Protein AF-A0AAN9B9N4-F1 (afdb_monomer)

Nearest PDB structures (foldseek):
  8fq9-assembly1_A  TM=3.984E-01  e=6.971E+00  Salmonella enterica subsp. enterica serovar Typhimurium

Sequence (124 aa):
MEIKIHFNVAMVIAVVLAEAVSMLWYAHNSPWGHRIGERYLLSALICDAGLVVMIKFIIENHWSLRTWKDALLLSVWVALLYFCLEGPHSIHNANSFSSFFFHALHKLSAAFVMCWALFYFKDY

Radius of gyration: 15.13 Å; Cα contacts (8 Å, |Δi|>4): 118; chains: 1; bounding box: 30×28×45 Å

Solvent-accessible surface area (backbone atoms only — not comparable to full-atom values): 6858 Å² total; per-residue (Å²): 136,84,88,80,82,76,90,52,55,19,57,57,52,12,38,54,46,25,49,54,48,54,53,69,60,51,32,85,82,32,88,86,40,64,48,79,84,76,53,65,61,69,61,51,54,51,51,41,47,53,49,49,53,53,51,50,52,41,33,78,76,75,50,73,71,86,48,7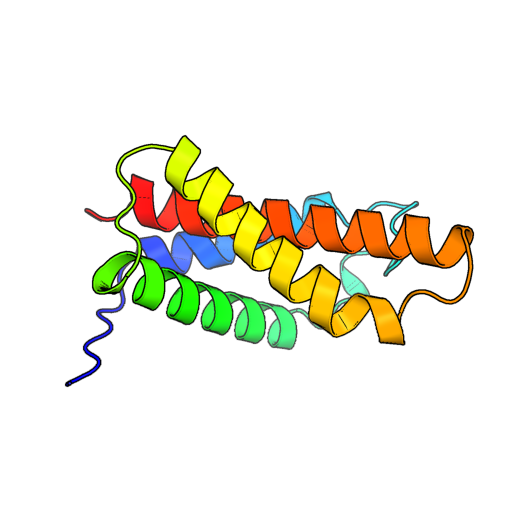3,64,48,22,44,52,52,13,47,53,54,20,48,52,51,42,68,71,45,40,80,80,59,47,86,49,73,70,39,38,54,46,50,50,54,52,34,52,50,44,23,54,29,41,25,44,26,40,44,30,46,61,74,32,63,90,90

pLDDT: mean 86.94, std 12.89, range [46.28, 97.69]

Mean predicted aligned error: 5.41 Å

Secondary structure (DSSP, 8-state):
--------HHHHHHHHHHHHHHHHH--TT-TT-SSGGGS-HHHHHHHHHHHHHHHHHHHHHT----SHHHHHHHHHHHHHHHHHHHHHHH-SSHHHHHHHHHHHHHHHHHHHHHHHHHHHTTT-

Foldseek 3Di:
DDPDDDDDPLLVQLLVVLVVLLQVQQDCPQPPHNDPVVDPVVVSSVVSSVLLSVLLSCCVPPQPDPDLVSLLVVLLVQLVVVCVVCVVVQDDDPVSVVNVVSVSVSSSSSSSSSSVSCVPVVVD

Structure (mmCIF, N/CA/C/O backbone):
data_AF-A0AAN9B9N4-F1
#
_entry.id   AF-A0AAN9B9N4-F1
#
loop_
_atom_site.group_PDB
_atom_site.id
_atom_site.type_symbol
_atom_site.label_atom_id
_atom_site.label_alt_id
_atom_site.label_comp_id
_atom_site.label_asym_id
_atom_site.label_entity_id
_atom_site.label_seq_id
_atom_site.pdbx_PDB_ins_code
_atom_site.Cartn_x
_atom_site.Cartn_y
_atom_site.Cartn_z
_atom_site.occupancy
_atom_site.B_iso_or_equiv
_atom_site.auth_seq_id
_atom_site.auth_comp_id
_atom_site.auth_asym_id
_atom_site.auth_atom_id
_atom_site.pdbx_PDB_model_num
ATOM 1 N N . MET A 1 1 ? 9.598 0.377 24.805 1.00 46.28 1 MET A N 1
ATOM 2 C CA . MET A 1 1 ? 8.315 0.445 24.079 1.00 46.28 1 MET A CA 1
ATOM 3 C C . MET A 1 1 ? 7.971 -0.982 23.676 1.00 46.28 1 MET A C 1
ATOM 5 O O . MET A 1 1 ? 8.683 -1.542 22.856 1.00 46.28 1 MET A O 1
ATOM 9 N N . GLU A 1 2 ? 7.010 -1.623 24.345 1.00 47.81 2 GLU A N 1
ATOM 10 C CA . GLU A 1 2 ? 6.562 -2.977 23.974 1.00 47.81 2 GLU A CA 1
ATOM 11 C C . GLU A 1 2 ? 5.633 -2.874 22.759 1.00 47.81 2 GLU A C 1
ATOM 13 O O . GLU A 1 2 ? 4.617 -2.186 22.824 1.00 47.81 2 GLU A O 1
ATOM 18 N N . ILE A 1 3 ? 5.975 -3.537 21.652 1.00 54.25 3 ILE A N 1
ATOM 19 C CA . ILE A 1 3 ? 5.108 -3.621 20.470 1.00 54.25 3 ILE A CA 1
ATOM 20 C C . ILE A 1 3 ? 4.068 -4.717 20.739 1.00 54.25 3 ILE A C 1
ATOM 22 O O . ILE A 1 3 ? 4.362 -5.902 20.598 1.00 54.25 3 ILE A O 1
ATOM 26 N N . LYS A 1 4 ? 2.858 -4.334 21.162 1.00 59.00 4 LYS A N 1
ATOM 27 C CA . LYS A 1 4 ? 1.723 -5.255 21.353 1.00 59.00 4 LYS A CA 1
ATOM 28 C C . LYS A 1 4 ? 0.766 -5.145 20.172 1.00 59.00 4 LYS A C 1
ATOM 30 O O . LYS A 1 4 ? -0.176 -4.365 20.207 1.00 59.00 4 LYS A O 1
ATOM 35 N N . ILE A 1 5 ? 1.015 -5.923 19.120 1.00 62.38 5 ILE A N 1
ATOM 36 C CA . ILE A 1 5 ? 0.092 -6.026 17.983 1.00 62.38 5 ILE A CA 1
ATOM 37 C C . ILE A 1 5 ? -0.936 -7.109 18.314 1.00 62.38 5 ILE A C 1
ATOM 39 O O . ILE A 1 5 ? -0.625 -8.299 18.297 1.00 62.38 5 ILE A O 1
ATOM 43 N N . HIS A 1 6 ? -2.165 -6.704 18.626 1.00 73.06 6 HIS A N 1
ATOM 44 C CA . HIS A 1 6 ? -3.269 -7.644 18.809 1.00 73.06 6 HIS A CA 1
ATOM 45 C C . HIS A 1 6 ? -3.798 -8.077 17.444 1.00 73.06 6 HIS A C 1
ATOM 47 O O . HIS A 1 6 ? -4.190 -7.239 16.639 1.00 73.06 6 HIS A O 1
ATOM 53 N N . PHE A 1 7 ? -3.822 -9.375 17.161 1.00 76.50 7 PHE A N 1
ATOM 54 C CA . PHE A 1 7 ? -4.411 -9.873 15.921 1.00 76.50 7 PHE A CA 1
ATOM 55 C C . PHE A 1 7 ? -5.943 -9.788 16.014 1.00 76.50 7 PHE A C 1
ATOM 57 O O . PHE A 1 7 ? -6.514 -10.283 16.983 1.00 76.50 7 PHE A O 1
ATOM 64 N N . ASN A 1 8 ? -6.609 -9.147 15.047 1.00 85.75 8 ASN A N 1
ATOM 65 C CA . ASN A 1 8 ? -8.075 -9.035 15.008 1.00 85.75 8 ASN A CA 1
ATOM 66 C C . ASN A 1 8 ? -8.640 -9.348 13.616 1.00 85.75 8 ASN A C 1
ATOM 68 O O . ASN A 1 8 ? -7.901 -9.409 12.629 1.00 85.75 8 ASN A O 1
ATOM 72 N N . VAL A 1 9 ? -9.960 -9.540 13.537 1.00 89.31 9 VAL A N 1
ATOM 73 C CA . VAL A 1 9 ? -10.661 -9.916 12.298 1.00 89.31 9 VAL A CA 1
ATOM 74 C C . VAL A 1 9 ? -10.460 -8.860 11.208 1.00 89.31 9 VAL A C 1
ATOM 76 O O . VAL A 1 9 ? -10.276 -9.211 10.040 1.00 89.31 9 VAL A O 1
ATOM 79 N N . ALA A 1 10 ? -10.370 -7.581 11.587 1.00 92.06 10 ALA A N 1
ATOM 80 C CA . ALA A 1 10 ? -10.063 -6.482 10.671 1.00 92.06 10 ALA A CA 1
ATOM 81 C C . ALA A 1 10 ? -8.784 -6.706 9.843 1.00 92.06 10 ALA A C 1
ATOM 83 O O . ALA A 1 10 ? -8.755 -6.361 8.664 1.00 92.06 10 ALA A O 1
ATOM 84 N N . MET A 1 11 ? -7.741 -7.311 10.425 1.00 94.12 11 MET A N 1
ATOM 85 C CA . MET A 1 11 ? -6.492 -7.596 9.705 1.00 94.12 11 MET A CA 1
ATOM 86 C C . MET A 1 11 ? -6.690 -8.653 8.618 1.00 94.12 11 MET A C 1
ATOM 88 O O . MET A 1 11 ? -6.162 -8.507 7.519 1.00 94.12 11 MET A O 1
ATOM 92 N N . VAL A 1 12 ? -7.478 -9.693 8.897 1.00 93.81 12 VAL A N 1
ATOM 93 C CA . VAL A 1 12 ? -7.789 -10.738 7.911 1.00 93.81 12 VAL A CA 1
ATOM 94 C C . VAL A 1 12 ? -8.608 -10.148 6.765 1.00 93.81 12 VAL A C 1
ATOM 96 O O . VAL A 1 12 ? -8.285 -10.368 5.599 1.00 93.81 12 VAL A O 1
ATOM 99 N N . ILE A 1 13 ? -9.620 -9.337 7.089 1.00 94.00 13 ILE A N 1
ATOM 100 C CA . ILE A 1 13 ? -10.438 -8.639 6.088 1.00 94.00 13 ILE A CA 1
ATOM 101 C C . ILE A 1 13 ? -9.569 -7.701 5.240 1.00 94.00 13 ILE A C 1
ATOM 103 O O . ILE A 1 13 ? -9.721 -7.672 4.021 1.00 94.00 13 ILE A O 1
ATOM 107 N N . ALA A 1 14 ? -8.630 -6.975 5.855 1.00 95.81 14 ALA A N 1
ATOM 108 C CA . ALA A 1 14 ? -7.717 -6.082 5.147 1.00 95.81 14 ALA A CA 1
ATOM 109 C C . ALA A 1 14 ? -6.865 -6.824 4.105 1.00 95.81 14 ALA A C 1
ATOM 111 O O . ALA A 1 14 ? -6.762 -6.353 2.973 1.00 95.81 14 ALA A O 1
ATOM 112 N N . VAL A 1 15 ? -6.313 -7.995 4.453 1.00 95.50 15 VAL A N 1
ATOM 113 C CA . VAL A 1 15 ? -5.554 -8.836 3.508 1.00 95.50 15 VAL A CA 1
ATOM 114 C C . VAL A 1 15 ? -6.454 -9.314 2.368 1.00 95.50 15 VAL A C 1
ATOM 116 O O . VAL A 1 15 ? -6.106 -9.157 1.202 1.00 95.50 15 VAL A O 1
ATOM 119 N N . VAL A 1 16 ? -7.647 -9.833 2.674 1.00 94.06 16 VAL A N 1
ATOM 120 C CA . VAL A 1 16 ? -8.584 -10.318 1.643 1.00 94.06 16 VAL A CA 1
ATOM 121 C C . VAL A 1 16 ? -9.004 -9.198 0.684 1.00 94.06 16 VAL A C 1
ATOM 123 O O . VAL A 1 16 ? -9.072 -9.416 -0.525 1.00 94.06 16 VAL A O 1
ATOM 126 N N . LEU A 1 17 ? -9.266 -7.992 1.195 1.00 94.62 17 LEU A N 1
ATOM 127 C CA . LEU A 1 17 ? -9.644 -6.847 0.365 1.00 94.62 17 LEU A CA 1
ATOM 128 C C . LEU A 1 17 ? -8.483 -6.338 -0.491 1.00 94.62 17 LEU A C 1
ATOM 130 O O . LEU A 1 17 ? -8.698 -6.022 -1.661 1.00 94.62 17 LEU A O 1
ATOM 134 N N . ALA A 1 18 ? -7.268 -6.276 0.057 1.00 94.19 18 ALA A N 1
ATOM 135 C CA . ALA A 1 18 ? -6.077 -5.918 -0.710 1.00 94.19 18 ALA A CA 1
ATOM 136 C C . ALA A 1 18 ? -5.851 -6.875 -1.881 1.00 94.19 18 ALA A C 1
ATOM 138 O O . ALA A 1 18 ? -5.530 -6.447 -2.994 1.00 94.19 18 ALA A O 1
ATOM 139 N N . GLU A 1 19 ? -6.111 -8.157 -1.652 1.00 92.12 19 GLU A N 1
ATOM 140 C CA . GLU A 1 19 ? -6.016 -9.178 -2.677 1.00 92.12 19 GLU A CA 1
ATOM 141 C C . GLU A 1 19 ? -7.109 -9.065 -3.732 1.00 92.12 19 GLU A C 1
ATOM 143 O O . GLU A 1 19 ? -6.817 -9.095 -4.929 1.00 92.12 19 GLU A O 1
ATOM 148 N N . ALA A 1 20 ? -8.358 -8.861 -3.308 1.00 90.62 20 ALA A N 1
ATOM 149 C CA . ALA A 1 20 ? -9.474 -8.635 -4.219 1.00 90.62 20 ALA A CA 1
ATOM 150 C C . ALA A 1 20 ? -9.217 -7.418 -5.121 1.00 90.62 20 ALA A C 1
ATOM 152 O O . ALA A 1 20 ? -9.366 -7.512 -6.339 1.00 90.62 20 ALA A O 1
ATOM 153 N N . VAL A 1 21 ? -8.753 -6.301 -4.548 1.00 91.38 21 VAL A N 1
ATOM 154 C CA . VAL A 1 21 ? -8.331 -5.128 -5.323 1.00 91.38 21 VAL A CA 1
ATOM 155 C C . VAL A 1 21 ? -7.198 -5.506 -6.260 1.00 91.38 21 VAL A C 1
ATOM 157 O O . VAL A 1 21 ? -7.292 -5.243 -7.453 1.00 91.38 21 VAL A O 1
ATOM 160 N N . SER A 1 22 ? -6.158 -6.175 -5.769 1.00 89.00 22 SER A N 1
ATOM 161 C CA . SER A 1 22 ? -5.028 -6.573 -6.605 1.00 89.00 22 SER A CA 1
ATOM 162 C C . SER A 1 22 ? -5.458 -7.400 -7.811 1.00 89.00 22 SER A C 1
ATOM 164 O O . SER A 1 22 ? -4.958 -7.140 -8.900 1.00 89.00 22 SER A O 1
ATOM 166 N N . MET A 1 23 ? -6.422 -8.312 -7.660 1.00 83.81 23 MET A N 1
ATOM 167 C CA . MET A 1 23 ? -7.000 -9.077 -8.771 1.00 83.81 23 MET A CA 1
ATOM 168 C C . MET A 1 23 ? -7.733 -8.195 -9.790 1.00 83.81 23 MET A C 1
ATOM 170 O O . MET A 1 23 ? -7.596 -8.444 -10.982 1.00 83.81 23 MET A O 1
ATOM 174 N N . LEU A 1 24 ? -8.454 -7.152 -9.358 1.00 84.38 24 LEU A N 1
ATOM 175 C CA . LEU A 1 24 ? -9.138 -6.216 -10.269 1.00 84.38 24 LEU A CA 1
ATOM 176 C C . LEU A 1 24 ? -8.166 -5.423 -11.148 1.00 84.38 24 LEU A C 1
ATOM 178 O O . LEU A 1 24 ? -8.519 -5.022 -12.254 1.00 84.38 24 LEU A O 1
ATOM 182 N N . TRP A 1 25 ? -6.948 -5.196 -10.658 1.00 82.94 25 TRP A N 1
ATOM 183 C CA . TRP A 1 25 ? -5.907 -4.523 -11.426 1.00 82.94 25 TRP A CA 1
ATOM 184 C C . TRP A 1 25 ? -5.192 -5.446 -12.422 1.00 82.94 25 TRP A C 1
ATOM 186 O O . TRP A 1 25 ? -4.536 -4.934 -13.327 1.00 82.94 25 TRP A O 1
ATOM 196 N N . TYR A 1 26 ? -5.320 -6.775 -12.298 1.00 71.56 26 TYR A N 1
ATOM 197 C CA . TYR A 1 26 ? -4.869 -7.704 -13.338 1.00 71.56 26 TYR A CA 1
ATOM 198 C C . TYR A 1 26 ? -5.886 -7.705 -14.482 1.00 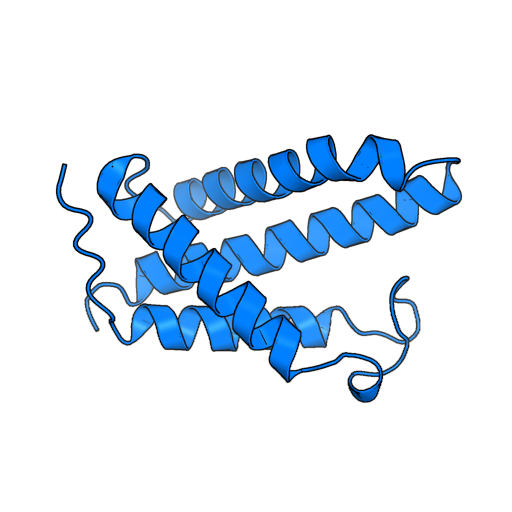71.56 26 TYR A C 1
ATOM 200 O O . TYR A 1 26 ? -6.944 -8.329 -14.406 1.00 71.56 26 TYR A O 1
ATOM 208 N N . ALA A 1 27 ? -5.546 -7.012 -15.561 1.00 63.41 27 ALA A N 1
ATOM 209 C CA . ALA A 1 27 ? -6.337 -6.943 -16.781 1.00 63.41 27 ALA A CA 1
ATOM 210 C C . ALA A 1 27 ? -5.451 -7.265 -17.988 1.00 63.41 27 ALA A C 1
ATOM 212 O O . ALA A 1 27 ? -4.229 -7.265 -17.900 1.00 63.41 27 ALA A O 1
ATOM 213 N N . HIS A 1 28 ? -6.046 -7.492 -19.158 1.00 53.00 28 HIS A N 1
ATOM 214 C CA . HIS A 1 28 ? -5.271 -7.797 -20.368 1.00 53.00 28 HIS A CA 1
ATOM 215 C C . HIS A 1 28 ? -4.223 -6.718 -20.719 1.00 53.00 28 HIS A C 1
ATOM 217 O O . HIS A 1 28 ? -3.243 -7.019 -21.386 1.00 53.00 28 HIS A O 1
ATOM 223 N N . ASN A 1 29 ? -4.410 -5.489 -20.225 1.00 58.59 29 ASN A N 1
ATOM 224 C CA . ASN A 1 29 ? -3.508 -4.356 -20.426 1.00 58.59 29 ASN A CA 1
ATOM 225 C C . ASN A 1 29 ? -2.655 -4.018 -19.187 1.00 58.59 29 ASN A C 1
ATOM 227 O O . ASN A 1 29 ? -2.044 -2.948 -19.164 1.00 58.59 29 ASN A O 1
ATOM 231 N N . SER A 1 30 ? -2.639 -4.845 -18.130 1.00 60.34 30 SER A N 1
ATOM 232 C CA . SER A 1 30 ? -1.811 -4.530 -16.961 1.00 60.34 30 SER A CA 1
ATOM 233 C C . SER A 1 30 ? -0.321 -4.729 -17.267 1.00 60.34 30 SER A C 1
ATOM 235 O O . SER A 1 30 ? 0.059 -5.772 -17.801 1.00 60.34 30 SER A O 1
ATOM 237 N N . PRO A 1 31 ? 0.547 -3.776 -16.883 1.00 61.31 31 PRO A N 1
ATOM 238 C CA . PRO A 1 31 ? 1.976 -3.836 -17.194 1.00 61.31 31 PRO A CA 1
ATOM 239 C C . PRO A 1 31 ? 2.751 -5.016 -16.581 1.00 61.31 31 PRO A C 1
ATOM 241 O O . PRO A 1 31 ? 3.903 -5.233 -16.942 1.00 61.31 31 PRO A O 1
ATOM 244 N N . TRP A 1 32 ? 2.157 -5.755 -15.639 1.00 66.81 32 TRP A N 1
ATOM 245 C CA . TRP A 1 32 ? 2.852 -6.708 -14.761 1.00 66.81 32 TRP A CA 1
ATOM 246 C C . TRP A 1 32 ? 2.265 -8.124 -14.755 1.00 66.81 32 TRP A C 1
ATOM 248 O O . TRP A 1 32 ? 2.524 -8.904 -13.840 1.00 66.81 32 TRP A O 1
ATOM 258 N N . GLY A 1 33 ? 1.462 -8.456 -15.763 1.00 59.28 33 GLY A N 1
ATOM 259 C CA . 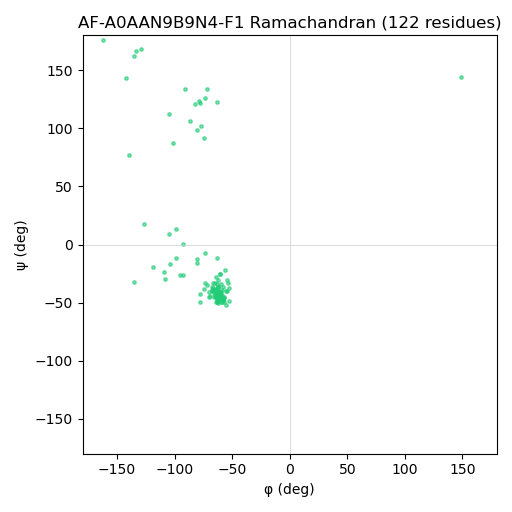GLY A 1 33 ? 0.902 -9.793 -15.945 1.00 59.28 33 GLY A CA 1
ATOM 260 C C . GLY A 1 33 ? -0.461 -9.727 -16.610 1.00 59.28 33 GLY A C 1
ATOM 261 O O . GLY A 1 33 ? -1.229 -8.803 -16.360 1.00 59.28 33 GLY A O 1
ATOM 262 N N . HIS A 1 34 ? -0.762 -10.695 -17.469 1.00 58.22 34 HIS A N 1
ATOM 263 C CA . HIS A 1 34 ? -2.009 -10.711 -18.249 1.00 58.22 34 HIS A CA 1
ATOM 264 C C . HIS A 1 34 ? -3.061 -11.629 -17.615 1.00 58.22 34 HIS A C 1
ATOM 266 O O . HIS A 1 34 ? -4.222 -11.634 -18.033 1.00 58.22 34 HIS A O 1
ATOM 272 N N . ARG A 1 35 ? -2.654 -12.449 -16.633 1.00 59.31 35 ARG A N 1
ATOM 273 C CA . ARG A 1 35 ? -3.496 -13.451 -15.970 1.00 59.31 35 ARG A CA 1
ATOM 274 C C . ARG A 1 35 ? -3.167 -13.535 -14.482 1.00 59.31 35 ARG A C 1
ATOM 276 O O . ARG A 1 35 ? -2.004 -13.529 -14.097 1.00 59.31 35 ARG A O 1
ATOM 283 N N . ILE A 1 36 ? -4.197 -13.741 -13.660 1.00 57.22 36 ILE A N 1
ATOM 284 C CA . ILE A 1 36 ? -4.084 -13.938 -12.201 1.00 57.22 36 ILE A CA 1
ATOM 285 C C . ILE A 1 36 ? -3.097 -15.072 -11.848 1.00 57.22 36 ILE A C 1
ATOM 287 O O . ILE A 1 36 ? -2.388 -14.987 -10.850 1.00 57.22 3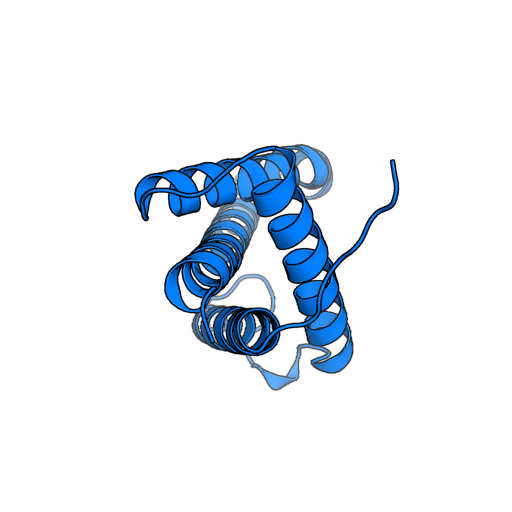6 ILE A O 1
ATOM 291 N N . GLY A 1 37 ? -3.010 -16.110 -12.690 1.00 55.66 37 GLY A N 1
ATOM 292 C CA . GLY A 1 37 ? -2.139 -17.275 -12.482 1.00 55.66 37 GLY A CA 1
ATOM 293 C C . GLY A 1 37 ? -0.639 -17.041 -12.699 1.00 55.66 37 GLY A C 1
ATOM 294 O O . GLY A 1 37 ? 0.147 -17.931 -12.397 1.00 55.66 37 GLY A O 1
ATOM 295 N N . GLU A 1 38 ? -0.226 -15.875 -13.202 1.00 62.34 38 GLU A N 1
ATOM 296 C CA . GLU A 1 38 ? 1.199 -15.519 -13.332 1.00 62.34 38 GLU A CA 1
ATOM 297 C C . GLU A 1 38 ? 1.786 -15.017 -12.004 1.00 62.34 38 GLU A C 1
ATOM 299 O O . GLU A 1 38 ? 3.004 -14.926 -11.847 1.00 62.34 38 GLU A O 1
ATOM 304 N N . ARG A 1 39 ? 0.928 -14.720 -11.019 1.00 70.38 39 ARG A N 1
ATOM 305 C CA . ARG A 1 39 ? 1.344 -14.229 -9.709 1.00 70.38 39 ARG A CA 1
ATOM 306 C C . ARG A 1 39 ? 1.560 -15.382 -8.735 1.00 70.38 39 ARG A C 1
ATOM 308 O O . ARG A 1 39 ? 0.698 -16.241 -8.558 1.00 70.38 39 ARG A O 1
ATOM 315 N N . TYR A 1 40 ? 2.671 -15.343 -8.004 1.00 79.00 40 TYR A N 1
ATOM 316 C CA . TYR A 1 40 ? 2.895 -16.258 -6.888 1.00 79.00 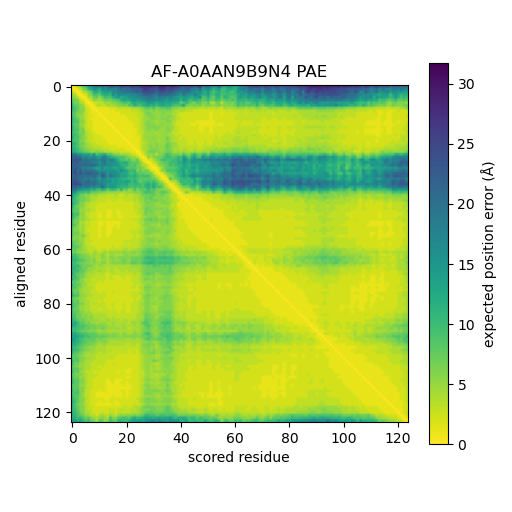40 TYR A CA 1
ATOM 317 C C . TYR A 1 40 ? 2.021 -15.837 -5.693 1.00 79.00 40 TYR A C 1
ATOM 319 O O . TYR A 1 40 ? 2.391 -14.981 -4.891 1.00 79.00 40 TYR A O 1
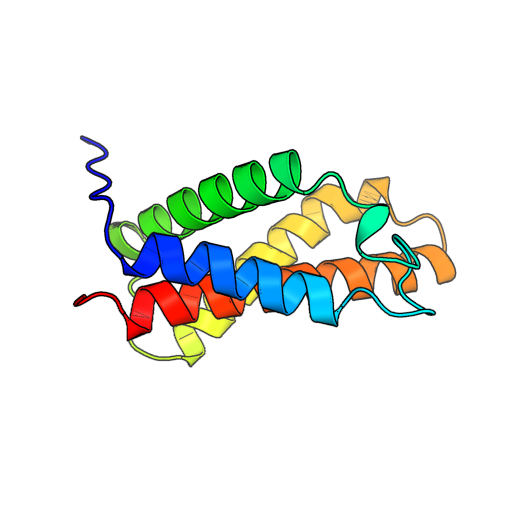ATOM 327 N N . LEU A 1 41 ? 0.808 -16.394 -5.611 1.00 82.44 41 LEU A N 1
ATOM 328 C CA . LEU A 1 41 ? -0.223 -15.985 -4.646 1.00 82.44 41 LEU A CA 1
ATOM 329 C C . LEU A 1 41 ? 0.279 -16.014 -3.196 1.00 82.44 41 LEU A C 1
ATOM 331 O O . LEU A 1 41 ? 0.002 -15.092 -2.437 1.00 82.44 41 LEU A O 1
ATOM 335 N N . LEU A 1 42 ? 1.064 -17.032 -2.832 1.00 85.94 42 LEU A N 1
ATOM 336 C CA . LEU A 1 42 ? 1.568 -17.192 -1.471 1.00 85.94 42 LEU A CA 1
ATOM 337 C C . LEU A 1 42 ? 2.495 -16.047 -1.042 1.00 85.94 42 LEU A C 1
ATOM 339 O O . LEU A 1 42 ? 2.359 -15.549 0.071 1.00 85.94 42 LEU A O 1
ATOM 343 N N . SER A 1 43 ? 3.425 -15.615 -1.901 1.00 88.12 43 SER A N 1
ATOM 344 C CA . SER A 1 43 ? 4.339 -14.523 -1.537 1.00 88.12 43 SER A CA 1
ATOM 345 C C . SER A 1 43 ? 3.588 -13.207 -1.396 1.00 88.12 43 SER A C 1
ATOM 347 O O . SER A 1 43 ? 3.841 -12.455 -0.464 1.00 88.12 43 SER A O 1
ATOM 349 N N . ALA A 1 44 ? 2.621 -12.962 -2.274 1.00 88.06 44 ALA A N 1
ATOM 350 C CA . ALA A 1 44 ? 1.798 -11.769 -2.204 1.00 88.06 44 ALA A CA 1
ATOM 351 C C . ALA A 1 44 ? 0.920 -11.728 -0.941 1.00 88.06 44 ALA A C 1
ATOM 353 O O . ALA A 1 44 ? 0.926 -10.705 -0.266 1.00 88.06 44 ALA A O 1
ATOM 354 N N . LEU A 1 45 ? 0.315 -12.850 -0.529 1.00 90.12 45 LEU A N 1
ATOM 355 C CA . LEU A 1 45 ? -0.409 -12.932 0.747 1.00 90.12 45 LEU A CA 1
ATOM 356 C C . LEU A 1 45 ? 0.493 -12.624 1.951 1.00 90.12 45 LEU A C 1
ATOM 358 O O . LEU A 1 45 ? 0.076 -11.935 2.881 1.00 90.12 45 LEU A O 1
ATOM 362 N N . ILE A 1 46 ? 1.736 -13.119 1.939 1.00 92.69 46 ILE A N 1
ATOM 363 C CA . ILE A 1 46 ? 2.722 -12.835 2.994 1.00 92.69 46 ILE A CA 1
ATOM 364 C C . ILE A 1 46 ? 3.084 -11.344 3.005 1.00 92.69 46 ILE A C 1
ATOM 366 O O . ILE A 1 46 ? 3.131 -10.732 4.074 1.00 92.69 46 ILE A O 1
ATOM 370 N N . CYS A 1 47 ? 3.316 -10.746 1.833 1.00 93.94 47 CYS A N 1
ATOM 371 C CA . CYS A 1 47 ? 3.607 -9.320 1.707 1.00 93.94 47 CYS A CA 1
ATOM 372 C C . CYS A 1 47 ? 2.430 -8.448 2.169 1.00 93.94 47 CYS A C 1
ATOM 374 O O . CYS A 1 47 ? 2.649 -7.494 2.915 1.00 93.94 47 CYS A O 1
ATOM 376 N N . ASP A 1 48 ? 1.199 -8.797 1.791 1.00 94.12 48 ASP A N 1
ATOM 377 C CA . ASP A 1 48 ? -0.012 -8.082 2.195 1.00 94.12 48 ASP A CA 1
ATOM 378 C C . ASP A 1 48 ? -0.226 -8.179 3.708 1.00 94.12 48 ASP A C 1
ATOM 380 O O . ASP A 1 48 ? -0.473 -7.164 4.360 1.00 94.12 48 ASP A O 1
ATOM 384 N N . ALA A 1 49 ? -0.041 -9.362 4.302 1.00 94.19 49 ALA A N 1
ATOM 385 C CA . ALA A 1 49 ? -0.103 -9.533 5.753 1.00 94.19 49 ALA A CA 1
ATOM 386 C C . ALA A 1 49 ? 0.955 -8.685 6.479 1.00 94.19 49 ALA A C 1
ATOM 388 O O . ALA A 1 49 ? 0.639 -8.006 7.460 1.00 94.19 49 ALA A O 1
ATOM 389 N N . GLY A 1 50 ? 2.196 -8.673 5.980 1.00 95.12 50 GLY A N 1
ATOM 390 C CA . GLY A 1 50 ? 3.263 -7.828 6.517 1.00 95.12 50 GLY A CA 1
ATOM 391 C C . GLY A 1 50 ? 2.923 -6.338 6.435 1.00 95.12 50 GLY A C 1
ATOM 392 O O . GLY A 1 50 ? 3.098 -5.607 7.413 1.00 95.12 50 GLY A O 1
ATOM 393 N N . LEU A 1 51 ? 2.373 -5.888 5.305 1.00 95.69 51 LEU A N 1
ATOM 394 C CA . LEU A 1 51 ? 1.960 -4.499 5.119 1.00 95.69 51 LEU A CA 1
ATOM 395 C C . LEU A 1 51 ? 0.795 -4.114 6.039 1.00 95.69 51 LEU A C 1
ATOM 397 O O . LEU A 1 51 ? 0.848 -3.053 6.659 1.00 95.69 51 LEU A O 1
ATOM 401 N N . VAL A 1 52 ? -0.207 -4.981 6.205 1.00 96.56 52 VAL A N 1
ATOM 402 C CA . VAL A 1 52 ? -1.321 -4.768 7.144 1.00 96.56 52 VAL A CA 1
ATOM 403 C C . VAL A 1 52 ? -0.814 -4.615 8.577 1.00 96.56 52 VAL A C 1
ATOM 405 O O . VAL A 1 52 ? -1.260 -3.711 9.284 1.00 96.56 52 VAL A O 1
ATOM 408 N N . VAL A 1 53 ? 0.143 -5.446 9.002 1.00 95.25 53 VAL A N 1
ATOM 409 C CA . VAL A 1 53 ? 0.768 -5.333 10.329 1.00 95.25 53 VAL A CA 1
ATOM 410 C C . VAL A 1 53 ? 1.472 -3.982 10.497 1.00 95.25 53 VAL A C 1
ATOM 412 O O . VAL A 1 53 ? 1.270 -3.314 11.513 1.00 95.25 53 VAL A O 1
ATOM 415 N N . MET A 1 54 ? 2.250 -3.546 9.501 1.00 94.94 54 MET A N 1
ATOM 416 C CA . MET A 1 54 ? 2.934 -2.246 9.538 1.00 94.94 54 MET A CA 1
ATOM 417 C C . MET A 1 54 ? 1.947 -1.073 9.569 1.00 94.94 54 MET A C 1
ATOM 419 O O . MET A 1 54 ? 2.098 -0.163 10.383 1.00 94.94 54 MET A O 1
ATOM 423 N N . ILE A 1 55 ? 0.913 -1.104 8.725 1.00 95.06 55 ILE A N 1
ATOM 424 C CA . ILE A 1 55 ? -0.126 -0.068 8.681 1.00 95.06 55 ILE A CA 1
ATOM 425 C C . ILE A 1 55 ? -0.867 -0.006 10.016 1.00 95.06 55 ILE A C 1
ATOM 427 O O . ILE A 1 55 ? -1.039 1.081 10.562 1.00 95.06 55 ILE A O 1
ATOM 431 N N . LYS A 1 56 ? -1.256 -1.155 10.580 1.00 93.69 56 LYS A N 1
ATOM 432 C CA . LYS A 1 56 ? -1.913 -1.214 11.890 1.00 93.69 56 LYS A CA 1
ATOM 433 C C . LYS A 1 56 ? -1.045 -0.589 12.979 1.00 93.69 56 LYS A C 1
ATOM 435 O O . LYS A 1 56 ? -1.525 0.266 13.718 1.00 93.69 56 LYS A O 1
ATOM 440 N N . PHE A 1 57 ? 0.237 -0.948 13.021 1.00 93.19 57 PHE A N 1
ATOM 441 C CA . PHE A 1 57 ? 1.183 -0.358 13.964 1.00 93.19 57 PHE A CA 1
ATOM 442 C C . PHE A 1 57 ? 1.254 1.171 13.825 1.00 93.19 57 PHE A C 1
ATOM 444 O O . PHE A 1 57 ? 1.192 1.880 14.831 1.00 93.19 57 PHE A O 1
ATOM 451 N N . ILE A 1 58 ? 1.328 1.691 12.594 1.00 93.94 58 ILE A N 1
ATOM 452 C CA . ILE A 1 58 ? 1.330 3.137 12.335 1.00 93.94 58 ILE A CA 1
ATOM 453 C C . ILE A 1 58 ? 0.027 3.775 12.823 1.00 93.94 58 ILE A C 1
ATOM 455 O O . ILE A 1 58 ? 0.080 4.800 13.499 1.00 93.94 58 ILE A O 1
ATOM 459 N N . ILE A 1 59 ? -1.128 3.176 12.529 1.00 93.75 59 ILE A N 1
ATOM 460 C CA . ILE A 1 59 ? -2.436 3.714 12.923 1.00 93.75 59 ILE A CA 1
ATOM 461 C C . ILE A 1 59 ? -2.567 3.809 14.446 1.00 93.75 59 ILE A C 1
ATOM 463 O O . ILE A 1 59 ? -3.039 4.819 14.968 1.00 93.75 59 ILE A O 1
ATOM 467 N N . GLU A 1 60 ? -2.135 2.769 15.158 1.00 90.81 60 GLU A N 1
ATOM 468 C CA . GLU A 1 60 ? -2.267 2.679 16.614 1.00 90.81 60 GLU A CA 1
ATOM 469 C C . GLU A 1 60 ? -1.284 3.594 17.359 1.00 90.81 60 GLU A C 1
ATOM 471 O O . GLU A 1 60 ? -1.628 4.117 18.417 1.00 90.81 60 GLU A O 1
ATOM 476 N N . ASN A 1 61 ? -0.081 3.818 16.814 1.00 91.44 61 ASN A N 1
ATOM 477 C CA . ASN A 1 61 ? 0.999 4.503 17.538 1.00 91.44 61 ASN A CA 1
ATOM 478 C C . ASN A 1 61 ? 1.312 5.915 17.024 1.00 91.44 61 ASN A C 1
ATOM 480 O O . ASN A 1 61 ? 1.866 6.724 17.769 1.00 91.44 61 ASN A O 1
ATOM 484 N N . HIS A 1 62 ? 0.997 6.221 15.763 1.00 92.12 62 HIS A N 1
ATOM 485 C CA . HIS A 1 62 ? 1.495 7.429 15.094 1.00 92.12 62 HIS A CA 1
ATOM 486 C C . HIS A 1 62 ? 0.430 8.198 14.303 1.00 92.12 62 HIS A C 1
ATOM 488 O O . HIS A 1 62 ? 0.508 9.422 14.233 1.00 92.12 62 HIS A O 1
ATOM 494 N N . TRP A 1 63 ? -0.562 7.519 13.719 1.00 91.12 63 TRP A N 1
ATOM 495 C CA . TRP A 1 63 ? -1.531 8.130 12.805 1.00 91.12 63 TRP A CA 1
ATOM 496 C C . TRP A 1 63 ? -2.954 7.607 13.033 1.00 91.12 63 TRP A C 1
ATOM 498 O O . TRP A 1 63 ? -3.483 6.800 12.269 1.00 91.12 63 TRP A O 1
ATOM 508 N N . SER A 1 64 ? -3.606 8.094 14.089 1.00 90.88 64 SER A N 1
ATOM 509 C CA . SER A 1 64 ? -4.978 7.688 14.409 1.00 90.88 64 SER A CA 1
ATOM 510 C C . SER A 1 64 ? -5.957 8.090 13.300 1.00 90.88 64 SER A C 1
ATOM 512 O O . SER A 1 64 ? -6.089 9.268 12.962 1.00 90.88 64 SER A O 1
ATOM 514 N N . LEU A 1 65 ? -6.670 7.106 12.750 1.00 91.00 65 LEU A N 1
ATOM 515 C CA . LEU A 1 65 ? -7.683 7.320 11.720 1.00 91.00 65 LEU A CA 1
ATOM 516 C C . LEU A 1 65 ? -9.010 7.735 12.359 1.00 91.00 65 LEU A C 1
ATOM 518 O O . LEU A 1 65 ? -9.587 6.986 13.149 1.00 91.00 65 LEU A O 1
ATOM 522 N N . ARG A 1 66 ? -9.518 8.918 11.997 1.00 89.94 66 ARG A N 1
ATOM 523 C CA . ARG A 1 66 ? -10.838 9.407 12.438 1.00 89.94 66 ARG A CA 1
ATOM 524 C C . ARG A 1 66 ? -11.851 9.407 11.305 1.00 89.94 66 ARG A C 1
ATOM 526 O O . ARG A 1 66 ? -13.047 9.262 11.541 1.00 89.94 66 ARG A O 1
ATOM 533 N N . THR A 1 67 ? -11.373 9.586 10.080 1.00 91.44 67 THR A N 1
ATOM 534 C CA . THR A 1 67 ? -12.188 9.675 8.874 1.00 91.44 67 THR A CA 1
ATOM 535 C C . THR A 1 67 ? -11.586 8.846 7.744 1.00 91.44 67 THR A C 1
ATOM 537 O O . THR A 1 67 ? -10.395 8.537 7.729 1.00 91.44 67 THR A O 1
ATOM 540 N N . TRP A 1 68 ? -12.397 8.546 6.727 1.00 89.50 68 TRP A N 1
ATOM 541 C CA . TRP A 1 68 ? -11.910 7.907 5.500 1.00 89.50 68 TRP A CA 1
ATOM 542 C C . TRP A 1 68 ? -10.849 8.755 4.774 1.00 89.50 68 TRP A C 1
ATOM 544 O O . TRP A 1 68 ? -10.012 8.207 4.060 1.00 89.50 68 TRP A O 1
ATOM 554 N N . LYS A 1 69 ? -10.856 10.085 4.965 1.00 93.69 69 LYS A N 1
ATOM 555 C CA . LYS A 1 69 ? -9.851 10.992 4.394 1.00 93.69 69 LYS A CA 1
ATOM 556 C C . LYS A 1 69 ? -8.478 10.762 5.013 1.00 93.69 69 LYS A C 1
ATOM 558 O O . LYS A 1 69 ? -7.487 10.818 4.295 1.00 93.69 69 LYS A O 1
ATOM 563 N N . ASP A 1 70 ? -8.426 10.453 6.308 1.00 93.88 70 ASP A N 1
ATOM 564 C CA . ASP A 1 70 ? -7.172 10.120 6.990 1.00 93.88 70 ASP A CA 1
ATOM 565 C C . ASP A 1 70 ? -6.607 8.801 6.452 1.00 93.88 70 ASP A C 1
ATOM 567 O O . ASP A 1 70 ? -5.406 8.697 6.217 1.00 93.88 70 ASP A O 1
ATOM 571 N N . ALA A 1 71 ? -7.483 7.822 6.184 1.00 94.38 71 ALA A N 1
ATOM 572 C CA . ALA A 1 71 ? -7.102 6.551 5.568 1.00 94.38 71 ALA A CA 1
ATOM 573 C C . ALA A 1 71 ? -6.560 6.759 4.144 1.00 94.38 71 ALA A C 1
ATOM 575 O O . ALA A 1 71 ? -5.528 6.194 3.782 1.00 94.38 71 ALA A O 1
ATOM 576 N N . LEU A 1 72 ? -7.215 7.621 3.356 1.00 95.62 72 LEU A N 1
ATOM 577 C CA . LEU A 1 72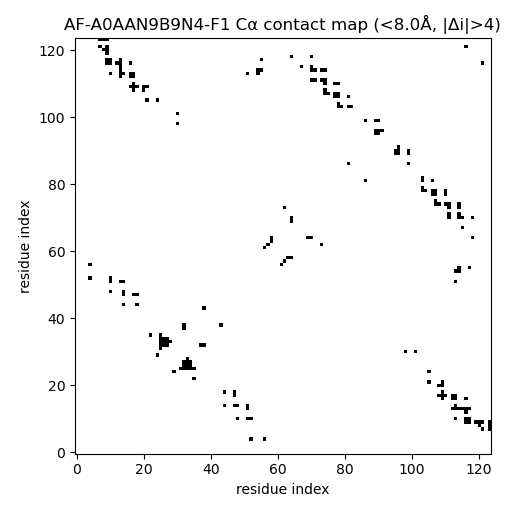 ? -6.728 8.016 2.035 1.00 95.62 72 LEU A CA 1
ATOM 578 C C . LEU A 1 72 ? -5.364 8.706 2.130 1.00 95.62 72 LEU A C 1
ATOM 580 O O . LEU A 1 72 ? -4.443 8.330 1.411 1.00 95.62 72 LEU A O 1
ATOM 584 N N . LEU A 1 73 ? -5.204 9.665 3.038 1.00 96.94 73 LEU A N 1
ATOM 585 C CA . LEU A 1 73 ? -3.954 10.401 3.197 1.00 96.94 73 LEU A CA 1
ATOM 586 C C . LEU A 1 73 ? -2.797 9.483 3.617 1.00 96.94 73 LEU A C 1
ATOM 588 O O . LEU A 1 73 ? -1.714 9.573 3.040 1.00 96.94 73 LEU A O 1
ATOM 592 N N . LEU A 1 74 ? -3.031 8.555 4.550 1.00 96.50 74 LEU A N 1
ATOM 593 C CA . LEU A 1 74 ? -2.034 7.552 4.926 1.00 96.50 74 LEU A CA 1
ATOM 594 C C . LEU A 1 74 ? -1.671 6.652 3.734 1.00 96.50 74 LEU A C 1
ATOM 596 O O . LEU A 1 74 ? -0.491 6.435 3.470 1.00 96.50 74 LEU A O 1
ATOM 600 N N . SER A 1 75 ? -2.659 6.188 2.963 1.00 97.00 75 SER A N 1
ATOM 601 C CA . SER A 1 75 ? -2.403 5.368 1.770 1.00 97.00 75 SER A CA 1
ATOM 602 C C . SER A 1 75 ? -1.622 6.111 0.678 1.00 97.00 75 SER A C 1
ATOM 604 O O . SER A 1 75 ? -0.769 5.511 0.025 1.00 97.00 75 SER A O 1
ATOM 606 N N . VAL A 1 76 ? -1.842 7.423 0.525 1.00 97.69 76 VAL A N 1
ATOM 607 C CA . VAL A 1 76 ? -1.054 8.284 -0.368 1.00 97.69 76 VAL A CA 1
ATOM 608 C C . VAL A 1 76 ? 0.394 8.346 0.103 1.00 97.69 76 VAL A C 1
ATOM 610 O O . VAL A 1 76 ? 1.290 8.164 -0.714 1.00 97.69 76 VAL A O 1
ATOM 613 N N . TRP A 1 77 ? 0.646 8.534 1.401 1.00 97.38 77 TRP A N 1
ATOM 614 C CA . TRP A 1 77 ? 2.011 8.528 1.938 1.00 97.38 77 TRP A CA 1
ATOM 615 C C . TRP A 1 77 ? 2.720 7.188 1.737 1.00 97.38 77 TRP A C 1
ATOM 617 O O . TRP A 1 77 ? 3.884 7.171 1.344 1.00 97.38 77 TRP A O 1
ATOM 627 N N . VAL A 1 78 ? 2.020 6.069 1.937 1.00 96.31 78 VAL A N 1
ATOM 628 C CA . VAL A 1 78 ? 2.563 4.726 1.674 1.00 96.31 78 VAL A CA 1
ATOM 629 C C . VAL A 1 78 ? 2.891 4.546 0.187 1.00 96.31 78 VAL A C 1
ATOM 631 O O . VAL A 1 78 ? 3.975 4.072 -0.155 1.00 96.31 78 VAL A O 1
ATOM 634 N N . ALA A 1 79 ? 1.996 4.967 -0.711 1.00 96.69 79 ALA A N 1
ATOM 635 C CA . ALA A 1 79 ? 2.228 4.893 -2.151 1.00 96.69 79 ALA A CA 1
ATOM 636 C C . ALA A 1 79 ? 3.367 5.816 -2.610 1.00 96.69 79 ALA A C 1
ATOM 638 O O . ALA A 1 79 ? 4.162 5.423 -3.460 1.00 96.69 79 ALA A O 1
ATOM 639 N N . LEU A 1 80 ? 3.487 7.011 -2.026 1.00 97.12 80 LEU A N 1
ATOM 640 C CA . LEU A 1 80 ? 4.596 7.932 -2.275 1.00 97.12 80 LEU A CA 1
ATOM 641 C C . LEU A 1 80 ? 5.924 7.362 -1.780 1.00 97.12 80 LEU A C 1
ATOM 643 O O . LEU A 1 80 ? 6.929 7.499 -2.470 1.00 97.12 80 LEU A O 1
ATOM 647 N N . LEU A 1 81 ? 5.941 6.684 -0.629 1.00 96.56 81 LEU A N 1
ATOM 648 C CA . LEU A 1 81 ? 7.140 6.005 -0.142 1.00 96.56 81 LEU A CA 1
ATOM 649 C C . LEU A 1 81 ? 7.603 4.935 -1.139 1.00 96.56 81 LEU A C 1
ATOM 651 O O . LEU A 1 81 ? 8.776 4.915 -1.506 1.00 96.56 81 LEU A O 1
ATOM 655 N N . TYR A 1 82 ? 6.680 4.105 -1.634 1.00 95.38 82 TYR A N 1
ATOM 656 C CA . TYR A 1 82 ? 6.969 3.161 -2.719 1.00 95.38 82 TYR A CA 1
ATOM 657 C C . TYR A 1 82 ? 7.479 3.881 -3.976 1.00 95.38 82 TYR A C 1
ATOM 659 O O . TYR A 1 82 ? 8.503 3.493 -4.532 1.00 95.38 82 TYR A O 1
ATOM 667 N N . PHE A 1 83 ? 6.809 4.962 -4.385 1.00 95.81 83 PHE A N 1
ATOM 668 C CA . PHE A 1 83 ? 7.180 5.747 -5.560 1.00 95.81 83 PHE A CA 1
ATOM 669 C C . PHE A 1 83 ? 8.620 6.271 -5.468 1.00 95.81 83 PHE A C 1
ATOM 671 O O . PHE A 1 83 ? 9.387 6.145 -6.419 1.00 95.81 83 PHE A O 1
ATOM 678 N N . CYS A 1 84 ? 9.004 6.828 -4.319 1.00 96.62 84 CYS A N 1
ATOM 679 C CA . CYS A 1 84 ? 10.332 7.396 -4.093 1.00 96.62 84 CYS A CA 1
ATOM 680 C C . CYS A 1 84 ? 11.434 6.334 -3.986 1.00 96.62 84 CYS A C 1
ATOM 682 O O . CYS A 1 84 ? 12.557 6.594 -4.412 1.00 96.62 84 CYS A O 1
ATOM 684 N N . LEU A 1 85 ? 11.136 5.162 -3.416 1.00 96.31 85 LEU A N 1
ATOM 685 C CA . LEU A 1 85 ? 12.116 4.081 -3.262 1.00 96.31 85 LEU A CA 1
ATOM 686 C C . LEU A 1 85 ? 12.345 3.318 -4.572 1.00 96.31 85 LEU A C 1
ATOM 688 O O . LEU A 1 85 ? 13.484 3.012 -4.923 1.00 96.31 85 LEU A O 1
ATOM 692 N N . GLU A 1 86 ? 11.273 3.030 -5.306 1.00 94.56 86 GLU A N 1
ATOM 693 C CA . GLU A 1 86 ? 11.329 2.169 -6.489 1.00 94.56 86 GLU A CA 1
ATOM 694 C C . GLU A 1 86 ? 11.476 2.961 -7.798 1.00 94.56 86 GLU A C 1
ATOM 696 O O . GLU A 1 86 ? 12.064 2.475 -8.763 1.00 94.56 86 GLU A O 1
ATOM 701 N N . GLY A 1 87 ? 11.010 4.213 -7.830 1.00 93.12 87 GLY A N 1
ATOM 702 C CA . GLY A 1 87 ? 11.015 5.059 -9.026 1.00 93.12 87 GLY A CA 1
ATOM 703 C C . GLY A 1 87 ? 12.381 5.173 -9.713 1.00 93.12 87 GLY A C 1
ATOM 704 O O . GLY A 1 87 ? 12.447 4.938 -10.920 1.00 93.12 87 GLY A O 1
ATOM 705 N N . PRO A 1 88 ? 13.484 5.460 -8.993 1.00 93.31 88 PRO A N 1
ATOM 706 C CA . PRO A 1 88 ? 14.816 5.552 -9.598 1.00 93.31 88 PRO A CA 1
ATOM 707 C C . PRO A 1 88 ? 15.306 4.256 -10.262 1.00 93.31 88 PRO A C 1
ATOM 709 O O . PRO A 1 88 ? 16.137 4.312 -11.166 1.00 93.31 88 PRO A O 1
ATOM 712 N N . HIS A 1 89 ? 14.804 3.100 -9.821 1.00 92.25 89 HIS A N 1
ATOM 713 C CA . HIS A 1 89 ? 15.204 1.784 -10.325 1.00 92.25 89 HIS A CA 1
ATOM 714 C C . HIS A 1 89 ? 14.307 1.297 -11.467 1.00 92.25 89 HIS A C 1
ATOM 716 O O . HIS A 1 89 ? 14.759 0.528 -12.309 1.00 92.25 89 HIS A O 1
ATOM 722 N N . SER A 1 90 ? 13.057 1.762 -11.502 1.00 91.00 90 SER A N 1
ATOM 723 C CA . SER A 1 90 ? 12.029 1.295 -12.437 1.00 91.00 90 SER A CA 1
ATOM 724 C C . SER A 1 90 ? 11.738 2.263 -13.598 1.00 91.00 90 SER A C 1
ATOM 726 O O . SER A 1 90 ? 11.133 1.859 -14.593 1.00 91.00 90 SER A O 1
ATOM 728 N N . ILE A 1 91 ? 12.139 3.540 -13.504 1.00 93.50 91 ILE A N 1
ATOM 729 C CA . ILE A 1 91 ? 11.851 4.567 -14.519 1.00 93.50 91 ILE A CA 1
ATOM 730 C C . ILE A 1 91 ? 13.109 4.878 -15.341 1.00 93.50 91 ILE A C 1
ATOM 732 O O . ILE A 1 91 ? 14.045 5.515 -14.863 1.00 93.50 91 ILE A O 1
ATOM 736 N N . HIS A 1 92 ? 13.095 4.507 -16.621 1.00 92.88 92 HIS A N 1
ATOM 737 C CA . HIS A 1 92 ? 14.184 4.780 -17.572 1.00 92.88 92 HIS A CA 1
ATOM 738 C C . HIS A 1 92 ? 13.754 5.660 -18.760 1.00 92.88 92 HIS A C 1
ATOM 740 O O . HIS A 1 92 ? 14.589 6.234 -19.453 1.00 92.88 92 HIS A O 1
ATOM 746 N N . ASN A 1 93 ? 12.449 5.750 -19.027 1.00 93.06 93 ASN A N 1
ATOM 747 C CA . ASN A 1 93 ? 11.829 6.529 -20.103 1.00 93.06 93 ASN A CA 1
ATOM 748 C C . ASN A 1 93 ? 10.323 6.758 -19.836 1.00 93.06 93 ASN A C 1
ATOM 750 O O . ASN A 1 93 ? 9.758 6.214 -18.884 1.00 93.06 93 ASN A O 1
ATOM 754 N N . ALA A 1 94 ? 9.652 7.522 -20.703 1.00 89.12 94 ALA A N 1
ATOM 755 C CA . ALA A 1 94 ? 8.230 7.855 -20.557 1.00 89.12 94 ALA A CA 1
ATOM 756 C C . ALA A 1 94 ? 7.299 6.624 -20.502 1.00 89.12 94 ALA A C 1
ATOM 758 O O . ALA A 1 94 ? 6.355 6.609 -19.717 1.00 89.12 94 ALA A O 1
ATOM 759 N N . ASN A 1 95 ? 7.589 5.563 -21.263 1.00 87.62 95 ASN A N 1
ATOM 760 C CA . ASN A 1 95 ? 6.773 4.344 -21.252 1.00 87.62 95 ASN A CA 1
ATOM 761 C C . ASN A 1 95 ? 6.907 3.591 -19.918 1.00 87.62 95 ASN A C 1
ATOM 763 O O . ASN A 1 95 ? 5.907 3.184 -19.325 1.00 87.62 95 ASN A O 1
ATOM 767 N N . SER A 1 96 ? 8.137 3.454 -19.408 1.00 89.00 96 SER A N 1
ATOM 768 C CA . SER A 1 96 ? 8.385 2.865 -18.084 1.00 89.00 96 SER A CA 1
ATOM 769 C C . SER A 1 96 ? 7.793 3.711 -16.953 1.00 89.00 96 SER A C 1
ATOM 771 O O . SER A 1 96 ? 7.284 3.152 -15.988 1.00 89.00 96 SER A O 1
ATOM 773 N N . PHE A 1 97 ? 7.756 5.043 -17.107 1.00 91.19 97 PHE A N 1
ATOM 774 C CA . PHE A 1 97 ? 7.076 5.931 -16.167 1.00 91.19 97 PHE A CA 1
ATOM 775 C C . PHE A 1 97 ? 5.576 5.647 -16.114 1.00 91.19 97 PHE A C 1
ATOM 777 O O . PHE A 1 97 ? 5.037 5.495 -15.024 1.00 91.19 97 PHE A O 1
ATOM 784 N N . SER A 1 98 ? 4.899 5.539 -17.263 1.00 89.44 98 SER A N 1
ATOM 785 C CA . SER A 1 98 ? 3.467 5.226 -17.286 1.00 89.44 98 SER A CA 1
ATOM 786 C C . SER A 1 98 ? 3.179 3.897 -16.591 1.00 89.44 98 SER A C 1
ATOM 788 O O . SER A 1 98 ? 2.316 3.850 -15.719 1.00 89.44 98 SER A O 1
ATOM 790 N N . SER A 1 99 ? 3.944 2.848 -16.910 1.00 87.44 99 SER A N 1
ATOM 791 C CA . SER A 1 99 ? 3.839 1.546 -16.238 1.00 87.44 99 SER A CA 1
ATOM 792 C C . SER A 1 99 ? 4.007 1.674 -14.718 1.00 87.44 99 SER A C 1
ATOM 794 O O . SER A 1 99 ? 3.131 1.269 -13.950 1.00 87.44 99 SER A O 1
ATOM 796 N N . PHE A 1 100 ? 5.088 2.321 -14.279 1.00 90.88 100 PHE A N 1
ATOM 797 C CA . PHE A 1 100 ? 5.387 2.532 -12.866 1.00 90.88 100 PHE A CA 1
ATOM 798 C C . PHE A 1 100 ? 4.323 3.371 -12.144 1.00 90.88 100 PHE A C 1
ATOM 800 O O . PHE A 1 100 ? 3.960 3.096 -11.002 1.00 90.88 100 PHE A O 1
ATOM 807 N N . PHE A 1 101 ? 3.761 4.370 -12.817 1.00 91.62 101 PHE A N 1
ATOM 808 C CA . PHE A 1 101 ? 2.680 5.178 -12.273 1.00 91.62 101 PHE A CA 1
ATOM 809 C C . PHE A 1 101 ? 1.423 4.335 -12.015 1.00 91.62 101 PHE A C 1
ATOM 811 O O . PHE A 1 101 ? 0.833 4.435 -10.938 1.00 91.62 101 PHE A O 1
ATOM 818 N N . PHE A 1 102 ? 1.058 3.434 -12.935 1.00 90.62 102 PHE A N 1
ATOM 819 C CA . PHE A 1 102 ? -0.022 2.470 -12.695 1.00 90.62 102 PHE A CA 1
ATOM 820 C C . PHE A 1 102 ? 0.293 1.525 -11.525 1.00 90.62 102 PHE A C 1
ATOM 822 O O . PHE A 1 102 ? -0.603 1.240 -10.730 1.00 90.62 102 PHE A O 1
ATOM 829 N N . HIS A 1 103 ? 1.552 1.103 -11.350 1.00 89.94 103 HIS A N 1
ATOM 830 C CA . HIS A 1 103 ? 1.966 0.342 -10.165 1.00 89.94 103 HIS A CA 1
ATOM 831 C C . HIS A 1 103 ? 1.759 1.132 -8.869 1.00 89.94 103 HIS A C 1
ATOM 833 O O . HIS A 1 103 ? 1.229 0.594 -7.897 1.00 89.94 103 HIS A O 1
ATOM 839 N N . ALA A 1 104 ? 2.136 2.409 -8.845 1.00 94.00 104 ALA A N 1
ATOM 840 C CA . ALA A 1 104 ? 1.949 3.256 -7.673 1.00 94.00 104 ALA A CA 1
ATOM 841 C C . ALA A 1 104 ? 0.461 3.469 -7.345 1.00 94.00 104 ALA A C 1
ATOM 843 O O . ALA A 1 104 ? 0.081 3.411 -6.175 1.00 94.00 104 ALA A O 1
ATOM 844 N N . LEU A 1 105 ? -0.396 3.634 -8.360 1.00 94.19 105 LEU A N 1
ATOM 845 C CA . LEU A 1 105 ? -1.848 3.699 -8.166 1.00 94.19 105 LEU A CA 1
ATOM 846 C C . LEU A 1 105 ? -2.425 2.379 -7.634 1.00 94.19 105 LEU A C 1
ATOM 848 O O . LEU A 1 105 ? -3.276 2.403 -6.741 1.00 94.19 105 LEU A O 1
ATOM 852 N N . HIS A 1 106 ? -1.928 1.234 -8.113 1.00 92.69 106 HIS A N 1
ATOM 853 C CA . HIS A 1 106 ? -2.261 -0.071 -7.536 1.00 92.69 106 HIS A CA 1
ATOM 854 C C . HIS A 1 106 ? -1.900 -0.115 -6.044 1.00 92.69 106 HIS A C 1
ATOM 856 O O . HIS A 1 106 ? -2.770 -0.431 -5.228 1.00 92.69 106 HIS A O 1
ATOM 862 N N . LYS A 1 107 ? -0.678 0.289 -5.660 1.00 94.19 107 LYS A N 1
ATOM 863 C CA . LYS A 1 107 ? -0.251 0.325 -4.245 1.00 94.19 107 LYS A CA 1
ATOM 864 C C . LYS A 1 107 ? -1.097 1.267 -3.398 1.00 94.19 107 LYS A C 1
ATOM 866 O O . LYS A 1 107 ? -1.461 0.897 -2.285 1.00 94.19 107 LYS A O 1
ATOM 871 N N . LEU A 1 108 ? -1.462 2.430 -3.935 1.00 96.38 108 LEU A N 1
ATOM 872 C CA . LEU A 1 108 ? -2.383 3.358 -3.281 1.00 96.38 108 LEU A CA 1
ATOM 873 C C . LEU A 1 108 ? -3.728 2.686 -3.009 1.00 96.38 108 LEU A C 1
ATOM 875 O O . LEU A 1 108 ? -4.210 2.723 -1.881 1.00 96.38 108 LEU A O 1
ATOM 879 N N . SER A 1 109 ? -4.319 2.039 -4.017 1.00 96.19 109 SER A N 1
ATOM 880 C CA . SER A 1 109 ? -5.628 1.397 -3.870 1.00 96.19 109 SER A CA 1
ATOM 881 C C . SER A 1 109 ? -5.611 0.246 -2.858 1.00 96.19 109 SER A C 1
ATOM 883 O O . SER A 1 109 ? -6.511 0.164 -2.022 1.00 96.19 109 SER A O 1
ATOM 885 N N . ALA A 1 110 ? -4.560 -0.582 -2.869 1.00 95.75 110 ALA A N 1
ATOM 886 C CA . ALA A 1 110 ? -4.374 -1.666 -1.910 1.00 95.75 110 ALA A CA 1
ATOM 887 C C . ALA A 1 110 ? -4.192 -1.124 -0.480 1.00 95.75 110 ALA A C 1
ATOM 889 O O . ALA A 1 110 ? -4.911 -1.527 0.434 1.00 95.75 110 ALA A O 1
ATOM 890 N N . ALA A 1 111 ? -3.303 -0.144 -0.288 1.00 97.00 111 ALA A N 1
ATOM 891 C CA . ALA A 1 111 ? -3.088 0.479 1.016 1.00 97.00 111 ALA A CA 1
ATOM 892 C C . ALA A 1 111 ? -4.352 1.187 1.533 1.00 97.00 111 ALA A C 1
ATOM 894 O O . ALA A 1 111 ? -4.636 1.139 2.731 1.00 97.00 111 ALA A O 1
ATOM 895 N N . PHE A 1 112 ? -5.138 1.806 0.647 1.00 97.25 112 PHE A N 1
ATOM 896 C CA . PHE A 1 112 ? -6.392 2.456 1.014 1.00 97.25 112 PHE A CA 1
ATOM 897 C C . PHE A 1 112 ? -7.413 1.456 1.552 1.00 97.25 112 PHE A C 1
ATOM 899 O O . PHE A 1 112 ? -7.958 1.687 2.631 1.00 97.25 112 PHE A O 1
ATOM 906 N N . VAL A 1 113 ? -7.648 0.333 0.860 1.00 96.88 113 VAL A N 1
ATOM 907 C CA . VAL A 1 113 ? -8.606 -0.673 1.351 1.00 96.88 113 VAL A CA 1
ATOM 908 C C . VAL A 1 113 ? -8.129 -1.347 2.633 1.00 96.88 113 VAL A C 1
ATOM 910 O O . VAL A 1 113 ? -8.957 -1.617 3.499 1.00 96.88 113 VAL A O 1
ATOM 913 N N . MET A 1 114 ? -6.815 -1.533 2.816 1.00 96.88 114 MET A N 1
ATOM 914 C CA . MET A 1 114 ? -6.256 -2.003 4.088 1.00 96.88 114 MET A CA 1
ATOM 915 C C . MET A 1 114 ? -6.542 -1.012 5.224 1.00 96.88 114 MET A C 1
ATOM 917 O O . MET A 1 114 ? -7.070 -1.404 6.263 1.00 96.88 114 MET A O 1
ATOM 921 N N . CYS A 1 115 ? -6.244 0.279 5.026 1.00 96.12 115 CYS A N 1
ATOM 922 C CA . CYS A 1 115 ? -6.507 1.321 6.025 1.00 96.12 115 CYS A CA 1
ATOM 923 C C . CYS A 1 115 ? -8.004 1.447 6.329 1.00 96.12 115 CYS A C 1
ATOM 925 O O . CYS A 1 115 ? -8.398 1.567 7.487 1.00 96.12 115 CYS A O 1
ATOM 927 N N . TRP A 1 116 ? -8.844 1.400 5.293 1.00 95.00 116 TRP A N 1
ATOM 928 C CA . TRP A 1 116 ? -10.292 1.463 5.434 1.00 95.00 116 TRP A CA 1
ATOM 929 C C . TRP A 1 116 ? -10.837 0.264 6.212 1.00 95.00 116 TRP A C 1
ATOM 931 O O . TRP A 1 116 ? -11.636 0.456 7.123 1.00 95.00 116 TRP A O 1
ATOM 941 N N . ALA A 1 117 ? -10.365 -0.951 5.921 1.00 95.00 117 ALA A N 1
ATOM 942 C CA . ALA A 1 117 ? -10.769 -2.158 6.635 1.00 95.00 117 ALA A CA 1
ATOM 943 C C . ALA A 1 117 ? -10.358 -2.112 8.111 1.00 95.00 117 ALA A C 1
ATOM 945 O O . ALA A 1 117 ? -11.179 -2.375 8.988 1.00 95.00 117 ALA A O 1
ATOM 946 N N . LEU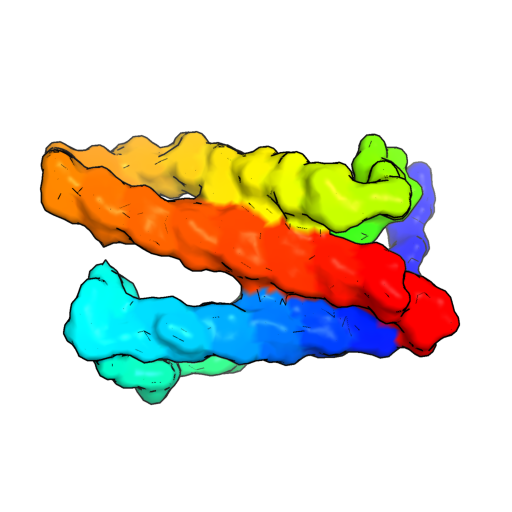 A 1 118 ? -9.113 -1.711 8.387 1.00 93.75 118 LEU A N 1
ATOM 947 C CA . LEU A 1 118 ? -8.610 -1.544 9.750 1.00 93.75 118 LEU A CA 1
ATOM 948 C C . LEU A 1 118 ? -9.369 -0.465 10.527 1.00 93.75 118 LEU A C 1
ATOM 950 O O . LEU A 1 118 ? -9.494 -0.584 11.738 1.00 93.75 118 LEU A O 1
ATOM 954 N N . PHE A 1 119 ? -9.883 0.565 9.853 1.00 92.88 119 PHE A N 1
ATOM 955 C CA . PHE A 1 119 ? -10.710 1.599 10.471 1.00 92.88 119 PHE A CA 1
ATOM 956 C C . PHE A 1 119 ? -12.155 1.137 10.705 1.00 92.88 119 PHE A C 1
ATOM 958 O O . PHE A 1 119 ? -12.684 1.309 11.802 1.00 92.88 119 PHE A O 1
ATOM 965 N N . TYR A 1 120 ? -12.796 0.565 9.683 1.00 91.81 120 TYR A N 1
ATOM 966 C CA . TYR A 1 120 ? -14.220 0.230 9.696 1.00 91.81 120 TYR A CA 1
ATOM 967 C C . TYR A 1 120 ? -14.523 -1.002 10.552 1.0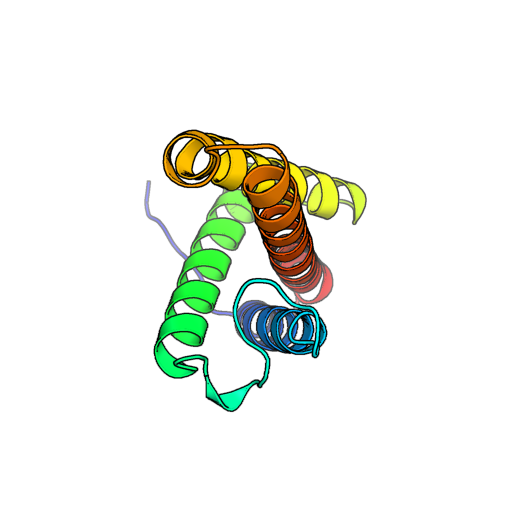0 91.81 120 TYR A C 1
ATOM 969 O O . TYR A 1 120 ? -15.519 -1.026 11.268 1.00 91.81 120 TYR A O 1
ATOM 977 N N . PHE A 1 121 ? -13.645 -2.007 10.515 1.00 90.44 121 PHE A N 1
ATOM 978 C CA . PHE A 1 121 ? -13.818 -3.257 11.254 1.00 90.44 121 PHE A CA 1
ATOM 979 C C . PHE A 1 121 ? -13.025 -3.301 12.561 1.00 90.44 121 PHE A C 1
ATOM 981 O O . PHE A 1 121 ? -12.879 -4.371 13.137 1.00 90.44 121 PHE A O 1
ATOM 988 N N . LYS A 1 122 ? -12.501 -2.169 13.048 1.00 83.31 122 LYS A N 1
ATOM 989 C CA . LYS A 1 122 ? -11.639 -2.129 14.244 1.00 83.31 122 LYS A CA 1
ATOM 990 C C . LYS A 1 122 ? -12.273 -2.772 15.489 1.00 83.31 122 LYS A C 1
ATOM 992 O O . LYS A 1 122 ? -11.544 -3.292 16.327 1.00 83.31 122 LYS A O 1
ATOM 997 N N . ASP A 1 123 ? -13.602 -2.708 15.584 1.00 79.31 123 ASP A N 1
ATOM 998 C CA . ASP A 1 123 ? -14.399 -3.151 16.732 1.00 79.31 123 ASP A CA 1
ATOM 999 C C . ASP A 1 123 ? -14.881 -4.618 16.602 1.00 79.31 123 ASP A C 1
ATOM 1001 O O . ASP A 1 123 ? -15.571 -5.110 17.495 1.00 79.31 123 ASP A O 1
ATOM 1005 N N . TYR A 1 124 ? -14.520 -5.308 15.509 1.00 69.12 124 TYR A N 1
ATOM 1006 C CA . TYR A 1 124 ? -14.801 -6.729 15.244 1.00 69.12 124 TYR A CA 1
ATOM 1007 C C . TYR A 1 124 ? -13.528 -7.587 15.355 1.00 69.12 124 TYR A C 1
ATOM 1009 O O . TYR A 1 124 ? -13.645 -8.730 15.848 1.00 69.12 124 TYR A O 1
#

Organism: NCBI:txid31220